Protein AF-A0A0P8A0R0-F1 (afdb_monomer)

Sequence (106 aa):
MQIALIATAWAFWSAVFDTRDDALETLSASAAVAGLAGQMGLIGAVLTFAPQVLYPEHLPLTAPFGLTPLADQQLAGLIMWVPGMLPMAVLTAFLLRRGWSRGFAA

Secondary structure (DSSP, 8-state):
-HHHHHHHHHHHHHHHH---S-HHHHHHHHHHHHHHHHHHHHHHHHHHH-SS-S-GGGGGGSGGGT--HHHHHHHHHHHHHHHHHHHHHHHHHHHHHHHIIIII--

Organism: NCBI:txid1653334

Radius of gyration: 17.92 Å; Cα contacts (8 Å, |Δi|>4): 95; chains: 1; bounding box: 46×30×44 Å

Nearest PDB structures (foldseek):
  5los-assembly1_A  TM=4.240E-01  e=7.232E+00  Serendipita indica DSM 11827
  7nkk-assembly1_Q  TM=3.791E-01  e=8.897E+00  Mycolicibacterium smegmatis MC2 155
  4lws-assembly3_A  TM=3.917E-01  e=8.022E+00  Thermomonospora curvata DSM 43183

InterPro domains:
  IPR019108 Cytochrome c oxidase caa3-type, assembly factor CtaG-related [PF09678] (1-98)

Mean predicted aligned error: 5.35 Å

Foldseek 3Di:
DVCVVVVVVVVLVCQLPPQDLALVSLLVSLVSLVVVLVVQQVVLCCQQPPPDQPCVVCQVVCVVVVDHSSRVSNVVSVCSNPVVNVVSVVSSVVSNVSSVVRPPPD

Structure (mmCIF, N/CA/C/O backbone):
data_AF-A0A0P8A0R0-F1
#
_entry.id   AF-A0A0P8A0R0-F1
#
loop_
_atom_site.group_PDB
_atom_site.id
_atom_site.type_symbol
_atom_site.label_atom_id
_atom_site.label_alt_id
_atom_site.label_comp_id
_atom_site.label_asym_id
_atom_site.label_entity_id
_atom_site.label_seq_id
_atom_site.pdbx_PDB_ins_code
_atom_site.Cartn_x
_atom_site.Cartn_y
_atom_site.Cartn_z
_atom_site.occupancy
_atom_site.B_iso_or_equiv
_atom_site.auth_seq_id
_atom_site.auth_comp_id
_atom_site.auth_asym_id
_atom_site.auth_atom_id
_atom_site.pdbx_PDB_model_num
ATOM 1 N N . MET A 1 1 ? -1.031 20.031 4.403 1.00 83.38 1 MET A N 1
ATOM 2 C CA . MET A 1 1 ? -1.098 18.555 4.318 1.00 83.38 1 MET A CA 1
ATOM 3 C C . MET A 1 1 ? -1.461 18.076 2.918 1.00 83.38 1 MET A C 1
ATOM 5 O O . MET A 1 1 ? -0.605 17.469 2.299 1.00 83.38 1 MET A O 1
ATOM 9 N N . GLN A 1 2 ? -2.632 18.415 2.362 1.00 95.12 2 GLN A N 1
ATOM 10 C CA . GLN A 1 2 ? -3.066 17.885 1.052 1.00 95.12 2 GLN A CA 1
ATOM 11 C C . GLN A 1 2 ? -2.094 18.164 -0.109 1.00 95.12 2 GLN A C 1
ATOM 13 O O . GLN A 1 2 ? -1.717 17.245 -0.825 1.00 95.12 2 GLN A O 1
ATOM 18 N N . ILE A 1 3 ? -1.611 19.406 -0.249 1.00 96.56 3 ILE A N 1
ATOM 19 C CA . ILE A 1 3 ? -0.643 19.765 -1.305 1.00 96.56 3 ILE A CA 1
ATOM 20 C C . ILE A 1 3 ? 0.649 18.957 -1.174 1.00 96.56 3 ILE A C 1
ATOM 22 O O . ILE A 1 3 ? 1.164 18.474 -2.172 1.00 96.56 3 ILE A O 1
ATOM 26 N N . ALA A 1 4 ? 1.154 18.783 0.050 1.00 95.88 4 ALA A N 1
ATOM 27 C CA . ALA A 1 4 ? 2.378 18.025 0.282 1.00 95.88 4 ALA A CA 1
ATOM 28 C C . ALA A 1 4 ? 2.214 16.558 -0.137 1.00 95.88 4 ALA A C 1
ATOM 30 O O . ALA A 1 4 ? 3.112 16.023 -0.771 1.00 95.88 4 ALA A O 1
ATOM 31 N N . LEU A 1 5 ? 1.062 15.941 0.153 1.00 94.94 5 LEU A N 1
ATOM 32 C CA . LEU A 1 5 ? 0.757 14.565 -0.256 1.00 94.94 5 LEU A CA 1
ATOM 33 C C . LEU A 1 5 ? 0.617 14.432 -1.775 1.00 94.94 5 LEU A C 1
ATOM 35 O O . LEU A 1 5 ? 1.173 13.516 -2.369 1.00 94.94 5 LEU A O 1
ATOM 39 N N . ILE A 1 6 ? -0.106 15.356 -2.412 1.00 97.19 6 ILE A N 1
ATOM 40 C CA . ILE A 1 6 ? -0.322 15.322 -3.863 1.00 97.19 6 ILE A CA 1
ATOM 41 C C . ILE A 1 6 ? 0.991 15.575 -4.604 1.00 97.19 6 ILE A C 1
ATOM 43 O O . ILE A 1 6 ? 1.299 14.860 -5.552 1.00 97.19 6 ILE A O 1
ATOM 47 N N . ALA A 1 7 ? 1.783 16.556 -4.170 1.00 97.12 7 ALA A N 1
ATOM 48 C CA . ALA A 1 7 ? 3.048 16.892 -4.811 1.00 97.12 7 ALA A CA 1
ATOM 49 C C . ALA A 1 7 ? 4.064 15.746 -4.708 1.00 97.12 7 ALA A C 1
ATOM 51 O O . ALA A 1 7 ? 4.712 15.419 -5.701 1.00 97.12 7 ALA A O 1
ATOM 52 N N . THR A 1 8 ? 4.186 15.100 -3.543 1.00 95.38 8 THR A N 1
ATOM 53 C CA . THR A 1 8 ? 5.096 13.955 -3.385 1.00 95.38 8 THR A CA 1
ATOM 54 C C . THR A 1 8 ? 4.606 12.730 -4.146 1.00 95.38 8 THR A C 1
ATOM 56 O O . THR A 1 8 ? 5.416 12.078 -4.800 1.00 95.38 8 THR A O 1
ATOM 59 N N . ALA A 1 9 ? 3.298 12.448 -4.142 1.00 95.31 9 ALA A N 1
ATOM 60 C CA . ALA A 1 9 ? 2.722 11.377 -4.951 1.00 95.31 9 ALA A CA 1
ATOM 61 C C . ALA A 1 9 ? 2.964 11.620 -6.447 1.00 95.31 9 ALA A C 1
ATOM 63 O O . ALA A 1 9 ? 3.402 10.717 -7.156 1.00 95.31 9 ALA A O 1
ATOM 64 N N . TRP A 1 10 ? 2.740 12.846 -6.922 1.00 97.12 10 TRP A N 1
ATOM 65 C CA . TRP A 1 10 ? 2.989 13.223 -8.310 1.00 97.12 10 TRP A CA 1
ATOM 66 C C . TRP A 1 10 ? 4.456 13.034 -8.693 1.00 97.12 10 TRP A C 1
ATOM 68 O O . TRP A 1 10 ? 4.744 12.419 -9.718 1.00 97.12 10 TRP A O 1
ATOM 78 N N . ALA A 1 11 ? 5.383 13.523 -7.866 1.00 96.06 11 ALA A N 1
ATOM 79 C CA . ALA A 1 11 ? 6.816 13.379 -8.104 1.00 96.06 11 ALA A CA 1
ATOM 80 C C . ALA A 1 11 ? 7.244 11.902 -8.131 1.00 96.06 11 ALA A C 1
ATOM 82 O O . ALA A 1 11 ? 7.954 11.491 -9.047 1.00 96.06 11 ALA A O 1
ATOM 83 N N . PHE A 1 12 ? 6.761 11.097 -7.178 1.00 95.50 12 PHE A N 1
ATOM 84 C CA . PHE A 1 12 ? 7.030 9.659 -7.115 1.00 95.50 12 PHE A CA 1
ATOM 85 C C . PHE A 1 12 ? 6.565 8.943 -8.385 1.00 95.50 12 PHE A C 1
ATOM 87 O O . PHE A 1 12 ? 7.355 8.266 -9.040 1.00 95.50 12 PHE A O 1
ATOM 94 N N . TRP A 1 13 ? 5.301 9.127 -8.773 1.00 95.62 13 TRP A N 1
ATOM 95 C CA . TRP A 1 13 ? 4.747 8.450 -9.944 1.00 95.62 13 TRP A CA 1
ATOM 96 C C . TRP A 1 13 ? 5.351 8.954 -11.254 1.00 95.62 13 TRP A C 1
ATOM 98 O O . TRP A 1 13 ? 5.582 8.153 -12.155 1.00 95.62 13 TRP A O 1
ATOM 108 N N . SER A 1 14 ? 5.686 10.244 -11.347 1.00 94.56 14 SER A N 1
ATOM 109 C CA . SER A 1 14 ? 6.405 10.785 -12.507 1.00 94.56 14 SER A CA 1
ATOM 110 C C . SER A 1 14 ? 7.759 10.097 -12.683 1.00 94.56 14 SER A C 1
ATOM 112 O O . SER A 1 14 ? 8.069 9.659 -13.784 1.00 94.56 14 SER A O 1
ATOM 114 N N . ALA A 1 15 ? 8.525 9.914 -11.602 1.00 92.44 15 ALA A N 1
ATOM 115 C CA . ALA A 1 15 ? 9.811 9.218 -11.651 1.00 92.44 15 ALA A CA 1
ATOM 116 C C . ALA A 1 15 ? 9.675 7.721 -11.990 1.00 92.44 15 ALA A C 1
ATOM 118 O O . ALA A 1 15 ? 10.487 7.183 -12.735 1.00 92.44 15 ALA A O 1
ATOM 119 N N . VAL A 1 16 ? 8.635 7.044 -11.487 1.00 92.75 16 VAL A N 1
ATOM 120 C CA . VAL A 1 16 ? 8.361 5.633 -11.824 1.00 92.75 16 VAL A CA 1
ATOM 121 C C . VAL A 1 16 ? 8.048 5.462 -13.317 1.00 92.75 16 VAL A C 1
ATOM 123 O O . VAL A 1 16 ? 8.449 4.463 -13.921 1.00 92.75 16 VAL A O 1
ATOM 126 N N . PHE A 1 17 ? 7.342 6.421 -13.925 1.00 90.25 17 PHE A N 1
ATOM 127 C CA . PHE A 1 17 ? 6.933 6.340 -15.329 1.00 90.25 17 PHE A CA 1
ATOM 128 C C . PHE A 1 17 ? 7.936 6.949 -16.326 1.00 90.25 17 PHE A C 1
ATOM 130 O O . PHE A 1 17 ? 7.932 6.526 -17.481 1.00 90.25 17 PHE A O 1
ATOM 137 N N . ASP A 1 18 ? 8.828 7.849 -15.902 1.00 88.31 18 ASP A N 1
ATOM 138 C CA . ASP A 1 18 ? 9.882 8.470 -16.732 1.00 88.31 18 ASP A CA 1
ATOM 139 C C . ASP A 1 18 ? 11.171 7.624 -16.811 1.00 88.31 18 ASP A C 1
ATOM 141 O O . ASP A 1 18 ? 12.279 8.143 -16.876 1.00 88.31 18 ASP A O 1
ATOM 145 N N . THR A 1 19 ? 11.047 6.294 -16.784 1.00 76.81 19 THR A N 1
ATOM 146 C CA . THR A 1 19 ? 12.198 5.391 -16.955 1.00 76.81 19 THR A CA 1
ATOM 147 C C . THR A 1 19 ? 12.651 5.403 -18.419 1.00 76.81 19 THR A C 1
ATOM 149 O O . THR A 1 19 ? 11.946 4.912 -19.314 1.00 76.81 19 THR A O 1
ATOM 152 N N . ARG A 1 20 ? 13.823 5.991 -18.684 1.00 68.69 20 ARG A N 1
ATOM 153 C CA . ARG A 1 20 ? 14.333 6.284 -20.031 1.00 68.69 20 ARG A CA 1
ATOM 154 C C . ARG A 1 20 ? 15.174 5.141 -20.569 1.00 68.69 20 ARG A C 1
ATOM 156 O O . ARG A 1 20 ? 16.387 5.214 -20.523 1.00 68.69 20 ARG A O 1
ATOM 163 N N . ASP A 1 21 ? 14.539 4.085 -21.074 1.00 68.31 21 ASP A N 1
ATOM 164 C CA . ASP A 1 21 ? 15.166 2.913 -21.732 1.00 68.31 21 ASP A CA 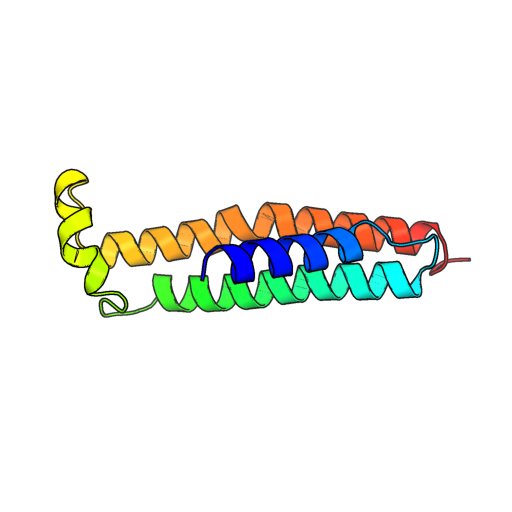1
ATOM 165 C C . ASP A 1 21 ? 16.405 2.274 -21.047 1.00 68.31 21 ASP A C 1
ATOM 167 O O . ASP A 1 21 ? 16.972 1.321 -21.575 1.00 68.31 21 ASP A O 1
ATOM 171 N N . ASP A 1 22 ? 16.757 2.697 -19.833 1.00 83.12 22 ASP A N 1
ATOM 172 C CA . ASP A 1 22 ? 17.846 2.188 -19.015 1.00 83.12 22 ASP A CA 1
ATOM 173 C C . ASP A 1 22 ? 17.312 1.091 -18.079 1.00 83.12 22 ASP A C 1
ATOM 175 O O . ASP A 1 22 ? 16.302 1.240 -17.370 1.00 83.12 22 ASP A O 1
ATOM 179 N N . ALA A 1 23 ? 17.990 -0.055 -18.089 1.00 84.19 23 ALA A N 1
ATOM 180 C CA . ALA A 1 23 ? 17.664 -1.194 -17.245 1.00 84.19 23 ALA A CA 1
ATOM 181 C C . ALA A 1 23 ? 17.846 -0.874 -15.751 1.00 84.19 23 ALA A C 1
ATOM 183 O O . ALA A 1 23 ? 17.042 -1.328 -14.930 1.00 84.19 23 ALA A O 1
ATOM 184 N N . LEU A 1 24 ? 18.847 -0.064 -15.388 1.00 85.94 24 LEU A N 1
ATOM 185 C CA . LEU A 1 24 ? 19.117 0.305 -13.998 1.00 85.94 24 LEU A CA 1
ATOM 186 C C . LEU A 1 24 ? 18.024 1.225 -13.438 1.00 85.94 24 LEU A C 1
ATOM 188 O O . LEU A 1 24 ? 17.552 1.002 -12.322 1.00 85.94 24 LEU A O 1
ATOM 192 N N . GLU A 1 25 ? 17.565 2.201 -14.226 1.00 89.19 25 GLU A N 1
ATOM 193 C CA . GLU A 1 25 ? 16.426 3.060 -13.868 1.00 89.19 25 GLU A CA 1
ATOM 194 C C . GLU A 1 25 ? 15.129 2.252 -13.731 1.00 89.19 25 GLU A C 1
ATOM 196 O O . GLU A 1 25 ? 14.337 2.455 -12.812 1.00 89.19 25 GLU A O 1
ATOM 201 N N . THR A 1 26 ? 14.920 1.272 -14.611 1.00 89.75 26 THR A N 1
ATOM 202 C CA . THR A 1 26 ? 13.742 0.399 -14.534 1.00 89.75 26 THR A CA 1
ATOM 203 C C . THR A 1 26 ? 13.758 -0.464 -13.265 1.00 89.75 26 THR A C 1
ATOM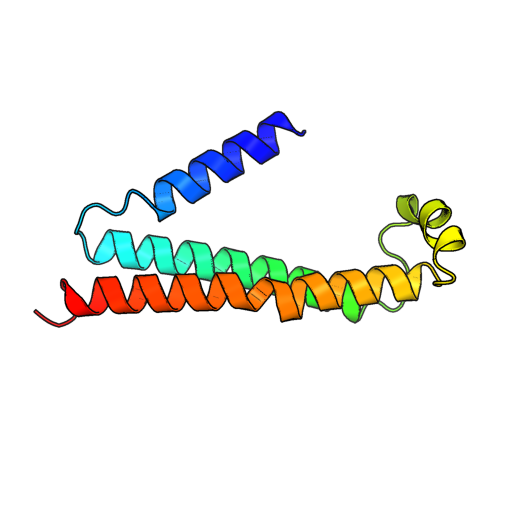 205 O O . THR A 1 26 ? 12.714 -0.685 -12.640 1.00 89.75 26 THR A O 1
ATOM 208 N N . LEU A 1 27 ? 14.933 -0.939 -12.838 1.00 89.69 27 LEU A N 1
ATOM 209 C CA . LEU A 1 27 ? 15.089 -1.690 -11.591 1.00 89.69 27 LEU A CA 1
ATOM 210 C C . LEU A 1 27 ? 14.879 -0.813 -10.358 1.00 89.69 27 LEU A C 1
ATOM 212 O O . LEU A 1 27 ? 14.193 -1.243 -9.430 1.00 89.69 27 LEU A O 1
ATOM 216 N N . SER A 1 28 ? 15.414 0.409 -10.347 1.00 91.62 28 SER A N 1
ATOM 217 C CA . SER A 1 28 ? 15.208 1.335 -9.230 1.00 91.62 28 SER A CA 1
ATOM 218 C C . SER A 1 28 ? 13.729 1.714 -9.085 1.00 91.62 28 SER A C 1
ATOM 220 O O . SER A 1 28 ? 13.200 1.666 -7.974 1.00 91.62 28 SER A O 1
ATOM 222 N N . ALA A 1 29 ? 13.019 1.960 -10.193 1.00 93.44 29 ALA A N 1
ATOM 223 C CA . ALA A 1 29 ? 11.572 2.178 -10.197 1.00 93.44 29 ALA A CA 1
ATOM 224 C C . ALA A 1 29 ? 10.798 0.948 -9.687 1.00 93.44 29 ALA A C 1
ATOM 226 O O . ALA A 1 29 ? 9.893 1.077 -8.861 1.00 93.44 29 ALA A O 1
ATOM 227 N N . SER A 1 30 ? 11.187 -0.259 -10.115 1.00 92.75 30 SER A N 1
ATOM 228 C CA . SER A 1 30 ? 10.589 -1.514 -9.635 1.00 92.75 30 SER A CA 1
ATOM 229 C C . SER A 1 30 ? 10.757 -1.683 -8.122 1.00 92.75 30 SER A C 1
ATOM 231 O O . SER A 1 30 ? 9.800 -2.032 -7.427 1.00 92.75 30 SER A O 1
ATOM 233 N N . ALA A 1 31 ? 11.959 -1.403 -7.607 1.00 94.44 31 ALA A N 1
ATOM 234 C CA . ALA A 1 31 ? 12.278 -1.458 -6.185 1.00 94.44 31 ALA A CA 1
ATOM 235 C C . ALA A 1 31 ? 11.517 -0.392 -5.383 1.00 94.44 31 ALA A C 1
ATOM 237 O O . ALA A 1 31 ? 11.037 -0.685 -4.291 1.00 94.44 31 ALA A O 1
ATOM 238 N N . ALA A 1 32 ? 11.344 0.814 -5.931 1.00 95.75 32 ALA A N 1
ATOM 239 C CA . ALA A 1 32 ? 10.570 1.879 -5.300 1.00 95.75 32 ALA A CA 1
ATOM 240 C C . ALA A 1 32 ? 9.089 1.494 -5.137 1.00 95.75 32 ALA A C 1
ATOM 242 O O . ALA A 1 32 ? 8.533 1.633 -4.046 1.00 95.75 32 ALA A O 1
ATOM 243 N N . VAL A 1 33 ? 8.461 0.943 -6.184 1.00 96.31 33 VAL A N 1
ATOM 244 C CA . VAL A 1 33 ? 7.070 0.452 -6.121 1.00 96.31 33 VAL A CA 1
ATOM 245 C C . VAL A 1 33 ? 6.945 -0.729 -5.152 1.00 96.31 33 VAL A C 1
ATOM 247 O O . VAL A 1 33 ? 6.007 -0.775 -4.358 1.00 96.31 33 VAL A O 1
ATOM 250 N N . ALA A 1 34 ? 7.912 -1.653 -5.150 1.00 95.38 34 ALA A N 1
ATOM 251 C CA . ALA A 1 34 ? 7.931 -2.772 -4.208 1.00 95.38 34 ALA A CA 1
ATOM 252 C C . ALA A 1 34 ? 8.092 -2.305 -2.750 1.00 95.38 34 ALA A C 1
ATOM 254 O O . ALA A 1 34 ? 7.415 -2.814 -1.857 1.00 95.38 34 ALA A O 1
ATOM 255 N N . GLY A 1 35 ? 8.948 -1.310 -2.505 1.00 95.31 35 GLY A N 1
ATOM 256 C CA . GLY A 1 35 ? 9.131 -0.693 -1.193 1.00 95.31 35 GLY A CA 1
ATOM 257 C C . GLY A 1 35 ? 7.861 -0.006 -0.695 1.00 95.31 35 GLY A C 1
ATOM 258 O O . GLY A 1 35 ? 7.465 -0.214 0.453 1.00 95.31 35 GLY A O 1
ATOM 259 N N . LEU A 1 36 ? 7.172 0.732 -1.572 1.00 94.94 36 LEU A N 1
ATOM 260 C CA . LEU A 1 36 ? 5.861 1.319 -1.281 1.00 94.94 36 LEU A CA 1
ATOM 261 C C . LEU A 1 36 ? 4.833 0.234 -0.917 1.00 94.94 36 LEU A C 1
ATOM 263 O O . LEU A 1 36 ? 4.133 0.360 0.087 1.00 94.94 36 LEU A O 1
ATOM 267 N N . ALA A 1 37 ? 4.782 -0.862 -1.680 1.00 94.75 37 ALA A N 1
ATOM 268 C CA . ALA A 1 37 ? 3.898 -1.993 -1.397 1.00 94.75 37 ALA A CA 1
ATOM 269 C C . ALA A 1 37 ? 4.205 -2.655 -0.044 1.00 94.75 37 ALA A C 1
ATOM 271 O O . ALA A 1 37 ? 3.285 -2.993 0.699 1.00 94.75 37 ALA A O 1
ATOM 272 N N . GLY A 1 38 ? 5.488 -2.816 0.293 1.00 94.25 38 GLY A N 1
ATOM 273 C CA . GLY A 1 38 ? 5.931 -3.372 1.570 1.00 94.25 38 GLY A CA 1
ATOM 274 C C . GLY A 1 38 ? 5.554 -2.487 2.759 1.00 94.25 38 GLY A C 1
ATOM 275 O O . GLY A 1 38 ? 5.015 -2.985 3.745 1.00 94.25 38 GLY A O 1
ATOM 276 N N . GLN A 1 39 ? 5.768 -1.173 2.653 1.00 94.88 39 GLN A N 1
ATOM 277 C CA . GLN A 1 39 ? 5.380 -0.207 3.687 1.00 94.88 39 GLN A CA 1
ATOM 278 C C . GLN A 1 39 ? 3.860 -0.175 3.890 1.00 94.88 39 GLN A C 1
ATOM 280 O O . GLN A 1 39 ? 3.387 -0.229 5.025 1.00 94.88 39 GLN A O 1
ATOM 285 N 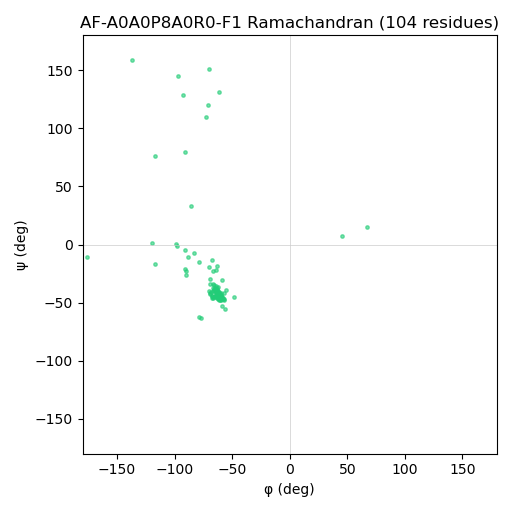N . MET A 1 40 ? 3.095 -0.149 2.801 1.00 94.88 40 MET A N 1
ATOM 286 C CA . MET A 1 40 ? 1.637 -0.243 2.840 1.00 94.88 40 MET A CA 1
ATOM 287 C C . MET A 1 40 ? 1.168 -1.563 3.474 1.00 94.88 40 MET A C 1
ATOM 289 O O . MET A 1 40 ? 0.317 -1.541 4.359 1.00 94.88 40 MET A O 1
ATOM 293 N N . GLY A 1 41 ? 1.742 -2.705 3.082 1.00 94.31 41 GLY A N 1
ATOM 294 C CA . GLY A 1 41 ? 1.400 -4.017 3.639 1.00 94.31 41 GLY A CA 1
ATOM 295 C C . GLY A 1 41 ? 1.719 -4.136 5.131 1.00 94.31 41 GLY A C 1
ATOM 296 O O . GLY A 1 41 ? 0.908 -4.663 5.888 1.00 94.31 41 GLY A O 1
ATOM 297 N N . LEU A 1 42 ? 2.850 -3.579 5.578 1.00 95.25 42 LEU A N 1
ATOM 298 C CA . LEU A 1 42 ? 3.212 -3.524 6.996 1.00 95.25 42 LEU A CA 1
ATOM 299 C C . LEU A 1 42 ? 2.172 -2.744 7.807 1.00 95.25 42 LEU A C 1
ATOM 301 O O . LEU A 1 42 ? 1.708 -3.227 8.838 1.00 95.25 42 LEU A O 1
ATOM 305 N N . ILE A 1 43 ? 1.772 -1.562 7.329 1.00 95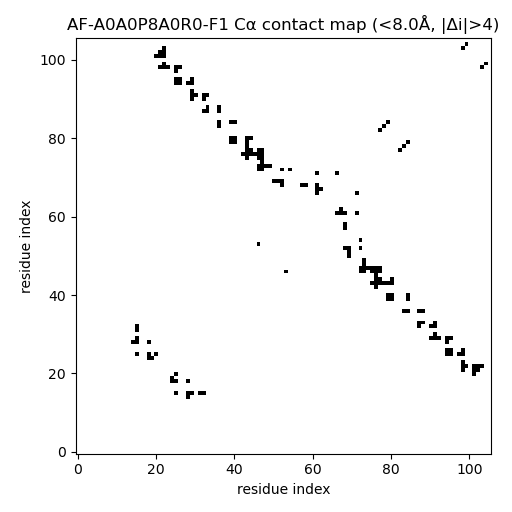.88 43 ILE A N 1
ATOM 306 C CA . ILE A 1 43 ? 0.716 -0.777 7.979 1.00 95.88 43 ILE A CA 1
ATOM 307 C C . ILE A 1 43 ? -0.604 -1.559 7.955 1.00 95.88 43 ILE A C 1
ATOM 309 O O . ILE A 1 43 ? -1.289 -1.621 8.971 1.00 95.88 43 ILE A O 1
ATOM 313 N N . GLY A 1 44 ? -0.940 -2.222 6.846 1.00 96.12 44 GLY A N 1
ATOM 314 C CA . GLY A 1 44 ? -2.155 -3.032 6.724 1.00 96.12 44 GLY A CA 1
ATOM 315 C C . GLY A 1 44 ? -2.204 -4.163 7.748 1.00 96.12 44 GLY A C 1
ATOM 316 O O . GLY A 1 44 ? -3.222 -4.346 8.417 1.00 96.12 44 GLY A O 1
ATOM 317 N N . ALA A 1 45 ? -1.085 -4.862 7.944 1.00 95.56 45 ALA A N 1
ATOM 318 C CA . ALA A 1 45 ? -0.942 -5.889 8.969 1.00 95.56 45 ALA A CA 1
ATOM 319 C C . ALA A 1 45 ? -1.107 -5.310 10.382 1.00 95.56 45 ALA A C 1
ATOM 321 O O . ALA A 1 45 ? -1.859 -5.865 11.182 1.00 95.56 45 ALA A O 1
ATOM 322 N N . VAL A 1 46 ? -0.475 -4.169 10.681 1.00 96.75 46 VAL A N 1
ATOM 323 C CA . VAL A 1 46 ? -0.626 -3.492 11.981 1.00 96.75 46 VAL A CA 1
ATOM 324 C C . VAL A 1 46 ? -2.092 -3.154 12.259 1.00 96.75 46 VAL A C 1
ATOM 326 O O . VAL A 1 46 ? -2.580 -3.456 13.343 1.00 96.75 46 VAL A O 1
ATOM 329 N N . LEU A 1 47 ? -2.816 -2.590 11.289 1.00 96.00 47 LEU A N 1
ATOM 330 C CA . LEU A 1 47 ? -4.231 -2.237 11.460 1.00 96.00 47 LEU A CA 1
ATOM 331 C C . LEU A 1 47 ? -5.129 -3.465 11.627 1.00 96.00 47 LEU A C 1
ATOM 333 O O . LEU A 1 47 ? -6.024 -3.451 12.471 1.00 96.00 47 LEU A O 1
ATOM 337 N N . THR A 1 48 ? -4.861 -4.522 10.857 1.00 96.12 48 THR A N 1
ATOM 338 C CA . THR A 1 48 ? -5.628 -5.779 10.863 1.00 96.12 48 THR A CA 1
ATOM 339 C C . THR A 1 48 ? -5.459 -6.557 12.165 1.00 96.12 48 THR A C 1
ATOM 341 O O . THR A 1 48 ? -6.422 -7.117 12.680 1.00 96.12 48 THR A O 1
ATOM 344 N N . PHE A 1 49 ? -4.242 -6.606 12.708 1.00 96.75 49 PHE A N 1
ATOM 345 C CA . PHE A 1 49 ? -3.929 -7.406 13.895 1.00 96.75 49 PHE A CA 1
ATOM 346 C C . PHE A 1 49 ? -3.903 -6.598 15.197 1.00 96.75 49 PHE A C 1
ATOM 348 O O . PHE A 1 49 ? -3.656 -7.164 16.262 1.00 96.75 49 PHE A O 1
ATOM 355 N N . ALA A 1 50 ? -4.166 -5.289 15.149 1.00 96.31 50 ALA A N 1
ATOM 356 C CA . ALA A 1 50 ? -4.268 -4.476 16.352 1.00 96.31 50 ALA A CA 1
ATOM 357 C C . ALA A 1 50 ? -5.425 -4.971 17.247 1.00 96.31 50 ALA A C 1
ATOM 359 O O . ALA A 1 50 ? -6.551 -5.124 16.764 1.00 96.31 50 ALA A O 1
ATOM 360 N N . PRO A 1 51 ? -5.186 -5.176 18.558 1.00 93.88 51 PRO A N 1
ATOM 361 C CA . PRO A 1 51 ? -6.230 -5.570 19.508 1.00 93.88 51 PRO A CA 1
ATOM 362 C C . PRO A 1 51 ? -7.049 -4.377 20.028 1.00 93.88 51 PRO A C 1
ATOM 364 O O . PRO A 1 51 ? -8.024 -4.562 20.751 1.00 93.88 51 PRO A O 1
ATOM 367 N N . GLN A 1 52 ? -6.635 -3.152 19.699 1.00 94.44 52 GLN A N 1
ATOM 368 C CA . GLN A 1 52 ? -7.236 -1.903 20.156 1.00 94.44 52 GLN A CA 1
ATOM 369 C C . GLN A 1 52 ? -7.352 -0.906 19.001 1.00 94.44 52 GLN A C 1
ATOM 371 O O . GLN A 1 52 ? -6.633 -0.999 18.003 1.00 94.44 52 GLN A O 1
ATOM 376 N N . VAL A 1 53 ? -8.254 0.061 19.155 1.00 93.31 53 VAL A N 1
ATOM 377 C CA . VAL A 1 53 ? -8.450 1.142 18.185 1.00 93.31 53 VAL A CA 1
ATOM 378 C C . VAL A 1 53 ? -7.245 2.081 18.240 1.00 93.31 53 VAL A C 1
ATOM 380 O O . VAL A 1 53 ? -6.952 2.656 19.285 1.00 93.31 53 VAL A O 1
ATOM 383 N N . LEU A 1 54 ? -6.550 2.226 17.114 1.00 93.56 54 LEU A N 1
ATOM 384 C CA . LEU A 1 54 ? -5.393 3.107 16.946 1.00 93.56 54 LEU A CA 1
ATOM 385 C C . LEU A 1 54 ? -5.796 4.511 16.480 1.00 93.56 54 LEU A C 1
ATOM 387 O O . LEU A 1 54 ? -5.050 5.456 16.714 1.00 93.56 54 LEU A O 1
ATOM 391 N N . TYR A 1 55 ? -6.971 4.644 15.854 1.00 88.25 55 TYR A N 1
ATOM 392 C CA . TYR A 1 55 ? -7.509 5.912 15.352 1.00 88.25 55 TYR A CA 1
ATOM 393 C C . TYR A 1 55 ? -8.822 6.300 16.051 1.00 88.25 55 TYR A C 1
ATOM 395 O O . TYR A 1 55 ? -9.906 6.141 15.475 1.00 88.25 55 TYR A O 1
ATOM 403 N N . PRO A 1 56 ? -8.766 6.800 17.298 1.00 85.88 56 PRO A N 1
ATOM 404 C CA . PRO A 1 56 ? -9.961 7.172 18.055 1.00 85.88 56 PRO A CA 1
ATOM 405 C C . PRO A 1 56 ? -10.768 8.314 17.404 1.00 85.88 56 PRO A C 1
ATOM 407 O O . PRO A 1 56 ? -11.955 8.485 17.665 1.00 85.88 56 PRO A O 1
ATOM 410 N N . GLU A 1 57 ? -10.171 9.078 16.499 1.00 86.31 57 GLU A N 1
ATOM 411 C CA . GLU A 1 57 ? -10.818 10.170 15.768 1.00 86.31 57 GLU A CA 1
ATOM 412 C C . GLU A 1 57 ? -11.910 9.658 14.816 1.00 86.31 57 GLU A C 1
ATOM 414 O O . GLU A 1 57 ? -12.834 10.396 14.480 1.00 86.31 57 GLU A O 1
ATOM 419 N N . HIS A 1 58 ? -11.835 8.384 14.412 1.00 79.44 58 HIS A N 1
ATOM 420 C CA . HIS A 1 58 ? -12.798 7.751 13.509 1.00 79.44 58 HIS A CA 1
ATOM 421 C C . HIS A 1 58 ? -13.958 7.068 14.252 1.00 79.44 58 HIS A C 1
ATOM 423 O O . HIS A 1 58 ? -14.914 6.632 13.614 1.00 79.44 58 HIS A O 1
ATOM 429 N N . LEU A 1 59 ? -13.936 7.030 15.595 1.00 76.56 59 LEU A N 1
ATOM 430 C CA . LEU A 1 59 ? -14.999 6.437 16.422 1.00 76.56 59 LEU A CA 1
ATOM 431 C C . LEU A 1 59 ? -16.423 6.892 16.024 1.00 76.56 59 LEU A C 1
ATOM 433 O O . LEU A 1 59 ? -17.287 6.020 15.900 1.00 76.56 59 LEU A O 1
ATOM 437 N N . PRO A 1 60 ? -16.704 8.192 15.767 1.00 77.75 60 PRO A N 1
ATOM 438 C CA . PRO A 1 60 ? -18.062 8.655 15.454 1.00 77.75 60 PRO A CA 1
ATOM 439 C C . PRO A 1 60 ? -18.567 8.208 14.077 1.00 77.75 60 PRO A C 1
ATOM 441 O O . PRO A 1 60 ? -19.768 8.244 13.820 1.00 77.75 60 PRO A O 1
ATOM 444 N N . LEU A 1 61 ? -17.660 7.819 13.177 1.00 78.31 61 LEU A N 1
ATOM 445 C CA . LEU A 1 61 ? -17.949 7.591 11.759 1.00 78.31 61 LEU A CA 1
ATOM 446 C C . LEU A 1 61 ? -18.406 6.157 11.463 1.00 78.31 61 LEU A C 1
ATOM 448 O O . LEU A 1 61 ? -18.888 5.886 10.367 1.00 78.31 61 LEU A O 1
ATOM 452 N N . THR A 1 62 ? -18.289 5.251 12.436 1.00 77.56 62 THR A N 1
ATOM 453 C CA . THR A 1 62 ? -18.556 3.811 12.254 1.00 77.56 62 THR A CA 1
ATOM 454 C C . THR A 1 62 ? -20.004 3.411 12.541 1.00 77.56 62 THR A C 1
ATOM 456 O O . THR A 1 62 ? -20.518 2.464 11.942 1.00 77.56 62 THR A O 1
ATOM 459 N N . ALA A 1 63 ? -20.705 4.176 13.386 1.00 75.62 63 ALA A N 1
ATOM 460 C CA . ALA A 1 63 ? -22.087 3.901 13.784 1.00 75.62 63 ALA A CA 1
ATOM 461 C C . ALA A 1 63 ? -23.082 3.762 12.607 1.00 75.62 63 ALA A C 1
ATOM 463 O O . ALA A 1 63 ? -23.915 2.855 12.659 1.00 75.62 63 ALA A O 1
ATOM 464 N N . PRO A 1 64 ? -23.001 4.564 11.522 1.00 83.62 64 PRO A N 1
ATOM 465 C CA . PRO A 1 64 ? -23.889 4.412 10.365 1.00 83.62 64 PRO A CA 1
ATOM 466 C C . PRO A 1 64 ? -23.728 3.088 9.603 1.00 83.62 64 PRO A C 1
ATOM 468 O O . PRO A 1 64 ? -24.648 2.682 8.898 1.00 83.62 64 PRO A O 1
ATOM 471 N N . PHE A 1 65 ? -22.582 2.414 9.735 1.00 84.38 65 PHE A N 1
ATOM 472 C CA . PHE A 1 65 ? -22.266 1.175 9.016 1.00 84.38 65 PHE A CA 1
ATOM 473 C C . PHE A 1 65 ? -22.519 -0.090 9.850 1.00 84.38 65 PHE A C 1
ATOM 475 O O . PHE A 1 65 ? -22.310 -1.197 9.360 1.00 84.38 65 PHE A O 1
ATOM 482 N N . GLY A 1 66 ? -22.963 0.049 11.107 1.00 86.50 66 GLY A N 1
ATOM 483 C CA . GLY A 1 66 ? -23.200 -1.084 12.010 1.00 86.50 66 GLY A CA 1
ATOM 484 C C . GLY A 1 66 ? -21.928 -1.837 12.419 1.00 86.50 66 GLY A C 1
ATOM 485 O O . GLY A 1 66 ? -22.015 -2.953 12.929 1.00 86.50 66 GLY A O 1
ATOM 486 N N . LEU A 1 67 ? -20.752 -1.245 12.196 1.00 87.25 67 LEU A N 1
ATOM 487 C CA . LEU A 1 67 ? -19.458 -1.820 12.549 1.00 87.25 67 LEU A CA 1
ATOM 488 C C . LEU A 1 67 ? -18.982 -1.260 13.885 1.00 87.25 67 LEU A C 1
ATOM 490 O O . LEU A 1 67 ? -19.182 -0.086 14.198 1.00 87.25 67 LEU A O 1
ATOM 494 N N . THR A 1 68 ? -18.305 -2.099 14.671 1.00 90.25 68 THR A N 1
ATOM 495 C CA . THR A 1 68 ? -17.519 -1.579 15.790 1.00 90.25 68 THR A CA 1
ATOM 496 C C . THR A 1 68 ? -16.298 -0.840 15.233 1.00 90.25 68 THR A C 1
ATOM 498 O O . THR A 1 68 ? -15.776 -1.233 14.186 1.00 90.25 68 THR A O 1
ATOM 501 N N . PRO A 1 69 ? -15.773 0.179 15.931 1.00 90.38 69 PRO A N 1
ATOM 502 C CA . PRO A 1 69 ? -14.590 0.893 15.456 1.00 90.38 69 PRO A CA 1
ATOM 503 C C . PRO A 1 69 ? -13.352 0.013 15.269 1.00 90.38 69 PRO A C 1
ATOM 505 O O . PRO A 1 69 ? -12.531 0.261 14.392 1.00 90.38 69 PRO A O 1
ATOM 508 N N . LEU A 1 70 ? -13.232 -1.042 16.079 1.00 92.88 70 LEU A N 1
ATOM 509 C CA . LEU A 1 70 ? -12.166 -2.025 15.926 1.00 92.88 70 LEU A CA 1
ATOM 510 C C . LEU A 1 70 ? -12.337 -2.832 14.633 1.00 92.88 70 LEU A C 1
ATOM 512 O O . LEU A 1 70 ? -11.375 -2.985 13.885 1.00 92.88 70 LEU A O 1
ATOM 516 N N . ALA A 1 71 ? -13.552 -3.313 14.352 1.00 92.69 71 ALA A N 1
ATOM 517 C CA . ALA A 1 71 ? -13.832 -4.075 13.138 1.00 92.69 71 ALA A CA 1
ATOM 518 C C . ALA A 1 71 ? -13.628 -3.230 11.871 1.00 92.69 71 ALA A C 1
ATOM 520 O O . ALA A 1 71 ? -13.072 -3.727 10.895 1.00 92.69 71 ALA A O 1
ATOM 521 N N . ASP A 1 72 ? -14.023 -1.955 11.900 1.00 92.75 72 ASP A N 1
ATOM 522 C CA . ASP A 1 72 ? -13.812 -1.011 10.797 1.00 92.75 72 ASP A CA 1
ATOM 523 C C . ASP A 1 72 ? -12.317 -0.803 10.495 1.00 92.75 72 ASP A C 1
ATOM 525 O O . ASP A 1 72 ? -11.881 -0.961 9.355 1.00 92.75 72 ASP A O 1
ATOM 529 N N . GLN A 1 73 ? -11.492 -0.574 11.525 1.00 94.44 73 GLN A N 1
ATOM 530 C CA . GLN A 1 73 ? -10.040 -0.443 11.365 1.00 94.44 73 GLN A CA 1
ATOM 531 C C . GLN A 1 73 ? -9.393 -1.717 10.804 1.00 94.44 73 GLN A C 1
ATOM 533 O O . GLN A 1 73 ? -8.531 -1.643 9.924 1.00 94.44 73 GLN A O 1
ATOM 538 N N . GLN A 1 74 ? -9.783 -2.887 11.314 1.00 95.38 74 GLN A N 1
ATOM 539 C CA . GLN A 1 74 ? -9.234 -4.161 10.852 1.00 95.38 74 GLN A CA 1
ATOM 540 C C . GLN A 1 74 ? -9.630 -4.443 9.400 1.00 95.38 74 GLN A C 1
ATOM 542 O O . GLN A 1 74 ? -8.800 -4.892 8.608 1.00 95.38 74 GLN A O 1
ATOM 547 N N . LEU A 1 75 ? -10.869 -4.114 9.024 1.00 94.06 75 LEU A N 1
ATOM 548 C CA . LEU A 1 75 ? -11.344 -4.187 7.646 1.00 94.06 75 LEU A CA 1
ATOM 549 C C . LEU A 1 75 ? -10.569 -3.229 6.734 1.00 94.06 75 LEU A C 1
ATOM 551 O O . LEU A 1 75 ? -10.136 -3.634 5.657 1.00 94.06 75 LEU A O 1
ATOM 555 N N . ALA A 1 76 ? -10.338 -1.989 7.168 1.00 93.00 76 ALA A N 1
ATOM 556 C CA . ALA A 1 76 ? -9.519 -1.030 6.433 1.00 93.00 76 ALA A CA 1
ATOM 557 C C . ALA A 1 76 ? -8.087 -1.554 6.226 1.00 93.00 76 ALA A C 1
ATOM 559 O O . ALA A 1 76 ? -7.553 -1.471 5.119 1.00 93.00 76 ALA A O 1
ATOM 560 N N . GLY A 1 77 ? -7.496 -2.169 7.256 1.00 95.50 77 GLY A N 1
ATOM 561 C CA . GLY A 1 77 ? -6.207 -2.856 7.172 1.00 95.50 77 GLY A CA 1
ATOM 562 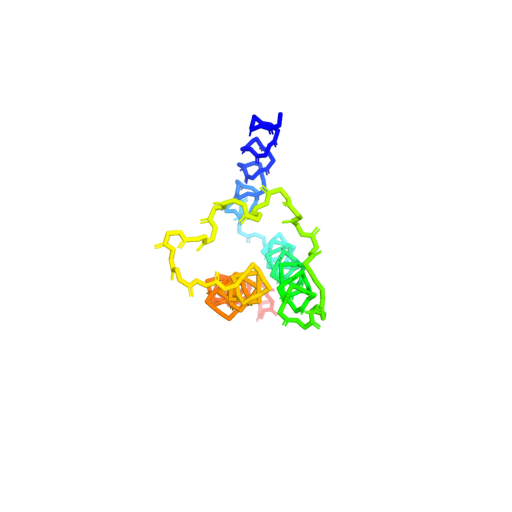C C . GLY A 1 77 ? -6.198 -3.977 6.131 1.00 95.50 77 GLY A C 1
ATOM 563 O O . GLY A 1 77 ? -5.303 -4.020 5.286 1.00 95.50 77 GLY A O 1
ATOM 564 N N . LEU A 1 78 ? -7.223 -4.834 6.132 1.00 95.56 78 LEU A N 1
ATOM 565 C CA . LEU A 1 78 ? -7.375 -5.929 5.170 1.00 95.56 78 LEU A CA 1
ATOM 566 C C . LEU A 1 78 ? -7.537 -5.427 3.735 1.00 95.56 78 LEU A C 1
ATOM 568 O O . LEU A 1 78 ? -6.908 -5.974 2.828 1.00 95.56 78 LEU A O 1
ATOM 572 N N . ILE A 1 79 ? -8.348 -4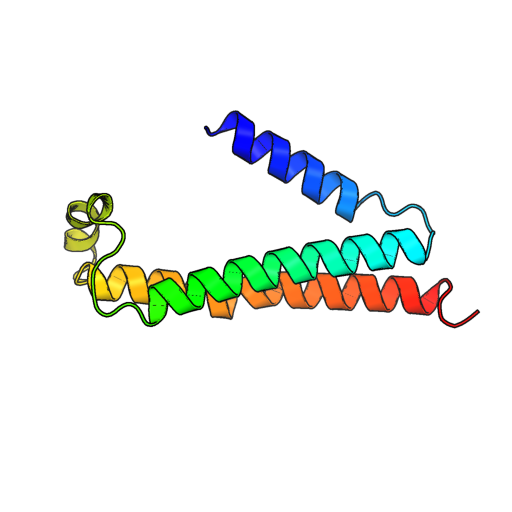.388 3.522 1.00 94.75 79 ILE A N 1
ATOM 573 C CA . ILE A 1 79 ? -8.569 -3.780 2.203 1.00 94.75 79 ILE A CA 1
ATOM 574 C C . ILE A 1 79 ? -7.277 -3.144 1.683 1.00 94.75 79 ILE A C 1
ATOM 576 O O . ILE A 1 79 ? -6.914 -3.323 0.519 1.00 94.75 79 ILE A O 1
ATOM 580 N N . MET A 1 80 ? -6.561 -2.421 2.542 1.00 92.94 80 MET A N 1
ATOM 581 C CA . MET A 1 80 ? -5.289 -1.812 2.172 1.00 92.94 80 MET A CA 1
ATOM 582 C C . MET A 1 80 ? -4.225 -2.872 1.867 1.00 92.94 80 MET A C 1
ATOM 584 O O . MET A 1 80 ? -3.402 -2.683 0.975 1.00 92.94 80 MET A O 1
ATOM 588 N N . TRP A 1 81 ? -4.248 -4.000 2.578 1.00 92.12 81 TRP A N 1
ATOM 589 C CA . TRP A 1 81 ? -3.263 -5.057 2.406 1.00 92.12 81 TRP A CA 1
ATOM 590 C C . TRP A 1 81 ? -3.543 -5.924 1.176 1.00 92.12 81 TRP A C 1
ATOM 592 O O . TRP A 1 81 ? -2.733 -5.954 0.255 1.00 92.12 81 TRP A O 1
ATOM 602 N N . VAL A 1 82 ? -4.682 -6.617 1.124 1.00 88.31 82 VAL A N 1
ATOM 603 C CA . VAL A 1 82 ? -4.930 -7.653 0.110 1.00 88.31 82 VAL A CA 1
ATOM 604 C C . VAL A 1 82 ? -5.277 -7.028 -1.253 1.00 88.31 82 VAL A C 1
ATOM 606 O O . VAL A 1 82 ? -4.481 -7.181 -2.183 1.00 88.31 82 VAL A O 1
ATOM 609 N N . PRO A 1 83 ? -6.387 -6.273 -1.407 1.00 91.81 83 PRO A N 1
ATOM 610 C CA . PRO A 1 83 ? -6.659 -5.522 -2.631 1.00 91.81 83 PRO A CA 1
ATOM 611 C C . PRO A 1 83 ? -5.559 -4.530 -3.007 1.00 91.81 83 PRO A C 1
ATOM 613 O O . PRO A 1 83 ? -5.220 -4.429 -4.184 1.00 91.81 83 PRO A O 1
ATOM 616 N N . GLY A 1 84 ? -4.995 -3.806 -2.035 1.00 90.25 84 GLY A N 1
ATOM 617 C CA . GLY A 1 84 ? -3.989 -2.775 -2.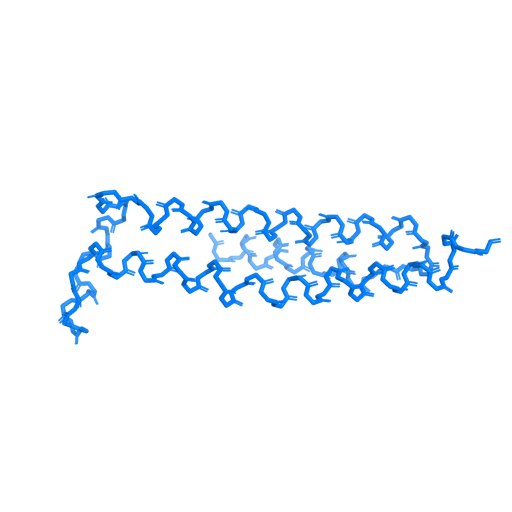301 1.00 90.25 84 GLY A CA 1
ATOM 618 C C . GLY A 1 84 ? -2.664 -3.324 -2.833 1.00 90.25 84 GLY A C 1
ATOM 619 O O . GLY A 1 84 ? -2.043 -2.689 -3.687 1.00 90.25 84 GLY A O 1
ATOM 620 N N . MET A 1 85 ? -2.231 -4.516 -2.402 1.00 90.31 85 MET A N 1
ATOM 621 C CA . MET A 1 85 ? -0.985 -5.116 -2.902 1.00 90.31 85 MET A CA 1
ATOM 622 C C . MET A 1 85 ? -1.072 -5.559 -4.363 1.00 90.31 85 MET A C 1
ATOM 624 O O . MET A 1 85 ? -0.053 -5.534 -5.049 1.00 90.31 85 MET A O 1
ATOM 628 N N . LEU A 1 86 ? -2.252 -5.943 -4.859 1.00 92.25 86 LEU A N 1
ATOM 629 C CA . LEU A 1 86 ? -2.419 -6.447 -6.227 1.00 92.25 86 LEU A CA 1
ATOM 630 C C . LEU A 1 86 ? -1.926 -5.474 -7.316 1.00 92.25 86 LEU A C 1
ATOM 632 O O . LEU A 1 86 ? -1.065 -5.878 -8.100 1.00 92.25 86 LEU A O 1
ATOM 636 N N . PRO A 1 87 ? -2.394 -4.211 -7.395 1.00 93.69 87 PRO A N 1
ATOM 637 C CA . PRO A 1 87 ? -1.929 -3.282 -8.424 1.00 93.69 87 PRO A CA 1
ATOM 638 C C . PRO A 1 87 ? -0.430 -2.988 -8.305 1.00 93.69 87 PRO A C 1
ATOM 640 O O . PRO A 1 87 ? 0.253 -2.898 -9.325 1.00 93.69 87 PRO A O 1
ATOM 643 N N . MET A 1 88 ? 0.102 -2.908 -7.081 1.00 93.44 88 MET A N 1
ATOM 644 C CA . MET A 1 88 ? 1.532 -2.674 -6.868 1.00 93.44 88 MET A CA 1
ATOM 645 C C . MET A 1 88 ? 2.369 -3.867 -7.336 1.00 93.44 88 MET A C 1
ATOM 647 O O . MET A 1 88 ? 3.352 -3.684 -8.049 1.00 93.44 88 MET A O 1
ATOM 651 N N . ALA A 1 89 ? 1.948 -5.092 -7.014 1.00 92.12 89 ALA A N 1
ATOM 652 C CA . ALA A 1 89 ? 2.614 -6.315 -7.451 1.00 92.12 89 ALA A CA 1
ATOM 653 C C . ALA A 1 89 ? 2.595 -6.460 -8.979 1.00 92.12 89 ALA A C 1
ATOM 655 O O . ALA A 1 89 ? 3.620 -6.787 -9.579 1.00 92.12 89 ALA A O 1
ATOM 656 N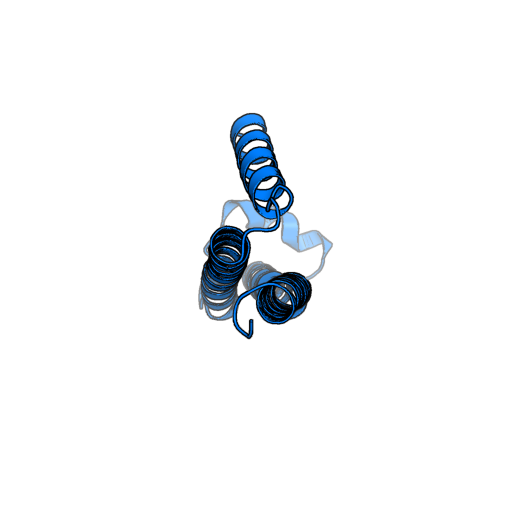 N . VAL A 1 90 ? 1.455 -6.171 -9.617 1.00 95.12 90 VAL A N 1
ATOM 657 C CA . VAL A 1 90 ? 1.321 -6.184 -11.082 1.00 95.12 90 VAL A CA 1
ATOM 658 C C . VAL A 1 90 ? 2.267 -5.171 -11.720 1.00 95.12 90 VAL A C 1
ATOM 660 O O . VAL A 1 90 ? 2.978 -5.517 -12.664 1.00 95.12 90 VAL A O 1
ATOM 663 N N . LEU A 1 91 ? 2.323 -3.943 -11.199 1.00 95.19 91 LEU A N 1
ATOM 664 C CA . LEU A 1 91 ? 3.199 -2.910 -11.740 1.00 95.19 91 LEU A CA 1
ATOM 665 C C . LEU A 1 91 ? 4.680 -3.250 -11.544 1.00 95.19 91 LEU A C 1
ATOM 667 O O . LEU A 1 91 ? 5.449 -3.161 -12.499 1.00 95.19 91 LEU A O 1
ATOM 671 N N . THR A 1 92 ? 5.084 -3.697 -10.352 1.00 94.50 92 THR A N 1
ATOM 672 C CA . THR A 1 92 ? 6.457 -4.155 -10.099 1.00 94.50 92 THR A CA 1
ATOM 673 C C . THR A 1 92 ? 6.840 -5.290 -11.049 1.00 94.50 92 THR A C 1
ATOM 675 O O . THR A 1 92 ? 7.891 -5.227 -11.681 1.00 94.50 92 THR A O 1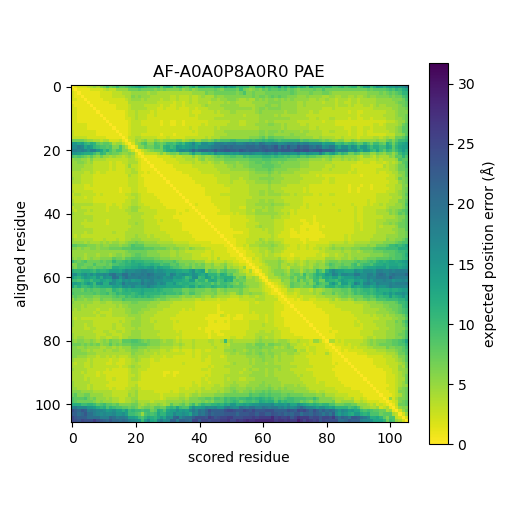
ATOM 678 N N . ALA A 1 93 ? 5.986 -6.305 -11.215 1.00 93.69 93 ALA A N 1
ATOM 679 C CA . ALA A 1 93 ? 6.248 -7.416 -12.131 1.00 93.69 93 ALA A CA 1
ATOM 680 C C . ALA A 1 93 ? 6.353 -6.952 -13.594 1.00 93.69 93 ALA A C 1
ATOM 682 O O . ALA A 1 93 ? 7.217 -7.420 -14.338 1.00 93.69 93 ALA A O 1
ATOM 683 N N . PHE A 1 94 ? 5.502 -6.011 -14.006 1.00 93.69 94 PHE A N 1
ATOM 684 C CA . PHE A 1 94 ? 5.541 -5.416 -15.338 1.00 93.69 94 PHE A CA 1
ATOM 685 C C . PHE A 1 94 ? 6.853 -4.662 -15.597 1.00 93.69 94 PHE A C 1
ATOM 687 O O . PHE A 1 94 ? 7.486 -4.881 -16.632 1.00 93.69 94 PHE A O 1
ATOM 694 N N . LEU A 1 95 ? 7.292 -3.822 -14.656 1.00 91.81 95 LEU A N 1
ATOM 695 C CA . LEU A 1 95 ? 8.545 -3.070 -14.768 1.00 91.81 95 LEU A CA 1
ATOM 696 C C . LEU A 1 95 ? 9.759 -4.007 -14.795 1.00 91.81 95 LEU A C 1
ATOM 698 O O . LEU A 1 95 ? 10.609 -3.873 -15.675 1.00 91.81 95 LEU A O 1
ATOM 702 N N . LEU A 1 96 ? 9.797 -5.023 -13.930 1.00 91.31 96 LEU A N 1
ATOM 703 C CA . LEU A 1 96 ? 10.859 -6.034 -13.937 1.00 91.31 96 LEU A CA 1
ATOM 704 C C . LEU A 1 96 ? 10.926 -6.783 -15.272 1.00 91.31 96 LEU A C 1
ATOM 706 O O . LEU A 1 96 ? 12.008 -6.949 -15.835 1.00 91.31 96 LEU A O 1
ATOM 710 N N . ARG A 1 97 ? 9.775 -7.185 -15.824 1.00 90.19 97 ARG A N 1
ATOM 711 C CA . ARG A 1 97 ? 9.708 -7.838 -17.139 1.00 90.19 97 ARG A CA 1
ATOM 712 C C . ARG A 1 97 ? 10.205 -6.917 -18.255 1.00 90.19 97 ARG A C 1
ATOM 714 O O . ARG A 1 97 ? 10.930 -7.372 -19.140 1.00 90.19 97 ARG A O 1
ATOM 721 N N . ARG A 1 98 ? 9.837 -5.633 -18.213 1.00 87.38 98 ARG A N 1
ATOM 722 C CA . ARG A 1 98 ? 10.298 -4.614 -19.165 1.00 87.38 98 ARG A CA 1
ATOM 723 C C . ARG A 1 98 ? 11.818 -4.448 -19.095 1.00 87.38 98 ARG A C 1
ATOM 725 O O . ARG A 1 98 ? 12.460 -4.506 -20.140 1.00 87.38 98 ARG A O 1
ATOM 732 N N . GLY A 1 99 ? 12.392 -4.327 -17.897 1.00 85.81 99 GLY A N 1
ATOM 733 C CA . GLY A 1 99 ? 13.844 -4.245 -17.696 1.00 85.81 99 GLY A CA 1
ATOM 734 C C . GLY A 1 99 ? 14.576 -5.501 -18.179 1.00 85.81 99 GLY A C 1
ATOM 735 O O . GLY A 1 99 ? 15.577 -5.404 -18.889 1.00 85.81 99 GLY A O 1
ATOM 736 N N . TRP A 1 100 ? 14.022 -6.686 -17.898 1.00 85.25 100 TRP A N 1
ATOM 737 C CA . TRP A 1 100 ? 14.585 -7.960 -18.356 1.00 85.25 100 TRP A CA 1
ATOM 738 C C . TRP A 1 100 ? 14.697 -8.038 -19.878 1.00 85.25 100 TRP A C 1
ATOM 740 O O . TRP A 1 100 ? 15.746 -8.394 -20.406 1.00 85.25 100 TRP A O 1
ATOM 750 N N . SER A 1 101 ? 13.641 -7.642 -20.592 1.00 82.31 101 SER A N 1
ATOM 751 C CA . SER A 1 101 ? 13.611 -7.671 -22.060 1.00 82.31 101 SER A CA 1
ATOM 752 C C . SER A 1 101 ? 14.561 -6.685 -22.751 1.00 82.31 101 SER A C 1
ATOM 754 O O . SER A 1 101 ? 14.741 -6.786 -23.960 1.00 82.31 101 SER A O 1
ATOM 756 N N . ARG A 1 102 ? 15.128 -5.716 -22.020 1.00 74.62 102 ARG A N 1
ATOM 757 C CA . ARG A 1 102 ? 15.826 -4.559 -22.604 1.00 74.62 102 ARG A CA 1
ATOM 758 C C . ARG A 1 102 ? 17.309 -4.459 -22.276 1.00 74.62 102 ARG A C 1
ATOM 760 O O . ARG A 1 102 ? 18.000 -3.721 -22.964 1.00 74.62 102 ARG A O 1
ATOM 767 N N . GLY A 1 103 ? 17.801 -5.165 -21.260 1.00 67.19 103 GLY A N 1
ATOM 768 C CA . GLY A 1 103 ? 19.211 -5.025 -20.881 1.00 67.19 103 GLY A CA 1
ATOM 769 C C . GLY A 1 103 ? 19.729 -5.933 -19.771 1.00 67.19 103 GLY A C 1
ATOM 770 O O . GLY A 1 103 ? 20.935 -6.010 -19.605 1.00 67.19 103 GLY A O 1
ATOM 771 N N . PHE A 1 104 ? 18.884 -6.660 -19.027 1.00 59.62 104 PHE A N 1
ATOM 772 C CA . PHE A 1 104 ? 19.411 -7.682 -18.100 1.00 59.62 104 PHE A CA 1
ATOM 773 C C . PHE A 1 104 ? 19.806 -8.993 -18.790 1.00 59.62 104 PHE A C 1
ATOM 775 O O . PHE A 1 104 ? 20.494 -9.809 -18.183 1.00 59.62 104 PHE A O 1
ATOM 782 N N . ALA A 1 105 ? 19.363 -9.205 -20.031 1.00 58.00 105 ALA A N 1
ATOM 783 C CA . ALA A 1 105 ? 19.614 -10.423 -20.801 1.00 58.00 105 ALA A CA 1
ATOM 784 C C . ALA A 1 105 ? 20.384 -10.192 -22.120 1.00 58.00 105 ALA A C 1
ATOM 786 O O . ALA A 1 105 ? 20.573 -11.156 -22.862 1.00 58.00 105 ALA A O 1
ATOM 787 N N . ALA A 1 106 ? 20.778 -8.948 -22.425 1.00 53.31 106 ALA A N 1
ATOM 788 C CA . ALA A 1 106 ? 21.577 -8.565 -23.596 1.00 53.31 106 ALA A CA 1
ATOM 789 C C . ALA A 1 106 ? 23.014 -8.254 -23.163 1.00 53.31 106 ALA A C 1
ATOM 791 O O . ALA A 1 106 ? 23.939 -8.602 -23.929 1.00 53.31 106 ALA A O 1
#

pLDDT: mean 89.6, std 8.66, range [53.31, 97.19]

Solvent-accessible surface area (backbone atoms only — not comparable to full-atom values): 5712 Å² total; per-residue (Å²): 108,69,65,62,54,51,51,53,50,49,52,53,52,49,56,53,70,64,48,75,89,42,40,68,52,25,47,52,34,22,51,51,41,46,50,51,40,50,56,46,36,52,52,11,48,51,39,42,68,46,96,62,71,88,61,72,88,53,49,82,72,26,63,89,73,79,41,54,55,55,58,48,43,21,50,52,10,46,48,47,26,59,66,48,36,50,64,38,53,52,49,26,52,49,34,48,52,54,21,43,78,68,48,75,77,113